Protein AF-A0A7D6VSK7-F1 (afdb_monomer_lite)

Secondary structure (DSSP, 8-state):
--HHHHHTSPTT-S---HHHHHHHHTSPPPHHHHHHHT---SSEEEEEEEE-HHHH-B--S-TTTTTHHHHTT--EEEEEEEE---SSTTHHHHHHHHHH--GGG---SSEEEEEEEEETTEEEEEEEETTT--EEEEE-SSS-TT-GGGS-EEEEESSHHHHHHHHHHTB---

Sequence (174 aa):
MNIRDFNLLEPNKVLIHWEKVEEELGFKICDDVKAFFTRIAGGYIREIVYFKEDSFFKKTGIHKYDHWISFNECEGKVEISLNTPKSENNIEKFIINAFREWTGGNSFGHRALLGDFEFKIGSVLILLNNDSCQVEWMDCEYGYFDVYDENPNGVIANSLQEFLDKCADNRVEV

Radius of gyration: 15.47 Å; chains: 1; bounding box: 43×25×41 Å

pLDDT: mean 89.42, std 8.14, range [57.69, 97.25]

Structure (mmCIF, N/CA/C/O backbone):
data_AF-A0A7D6VSK7-F1
#
_entry.id   AF-A0A7D6VSK7-F1
#
loop_
_atom_site.group_PDB
_atom_site.id
_atom_site.type_symbol
_atom_site.label_atom_id
_atom_site.label_alt_id
_atom_site.label_comp_id
_atom_site.label_asym_id
_atom_site.label_entity_id
_atom_site.label_seq_id
_atom_site.pdbx_PDB_ins_code
_atom_site.Cartn_x
_atom_site.Cartn_y
_atom_site.Cartn_z
_atom_site.occupancy
_atom_site.B_iso_or_equiv
_atom_site.auth_seq_id
_atom_site.auth_comp_id
_atom_site.auth_asym_id
_atom_site.auth_atom_id
_atom_site.pdbx_PDB_model_num
ATOM 1 N N . MET A 1 1 ? 9.145 6.197 13.443 1.00 87.81 1 MET A N 1
ATOM 2 C CA . MET A 1 1 ? 9.212 4.724 13.342 1.00 87.81 1 MET A CA 1
ATOM 3 C C . MET A 1 1 ? 9.656 4.404 11.927 1.00 87.81 1 MET A C 1
ATOM 5 O O . MET A 1 1 ? 9.257 5.148 11.041 1.00 87.81 1 MET A O 1
ATOM 9 N N . ASN A 1 2 ? 10.510 3.401 11.724 1.00 91.25 2 ASN A N 1
ATOM 10 C CA . ASN A 1 2 ? 10.878 2.933 10.380 1.00 91.25 2 ASN A CA 1
ATOM 11 C C . ASN A 1 2 ? 9.980 1.751 9.957 1.00 91.25 2 ASN A C 1
ATOM 13 O O . ASN A 1 2 ? 9.229 1.220 10.779 1.00 91.25 2 ASN A O 1
ATOM 17 N N . ILE A 1 3 ? 10.043 1.339 8.690 1.00 92.12 3 ILE A N 1
ATOM 18 C CA . ILE A 1 3 ? 9.204 0.260 8.150 1.00 92.12 3 ILE A CA 1
ATOM 19 C C . ILE A 1 3 ? 9.521 -1.082 8.817 1.00 92.12 3 ILE A C 1
ATOM 21 O O . ILE A 1 3 ? 8.611 -1.870 9.055 1.00 92.12 3 ILE A O 1
ATOM 25 N N . ARG A 1 4 ? 10.782 -1.340 9.183 1.00 92.12 4 ARG A N 1
ATOM 26 C CA . ARG A 1 4 ? 11.170 -2.582 9.868 1.00 92.12 4 ARG A CA 1
ATOM 27 C C . ARG A 1 4 ? 10.506 -2.705 11.241 1.00 92.12 4 ARG A C 1
ATOM 29 O O . ARG A 1 4 ? 9.944 -3.749 11.549 1.00 92.12 4 ARG A O 1
ATOM 36 N N . ASP A 1 5 ? 10.533 -1.643 12.039 1.00 93.31 5 ASP A N 1
ATOM 37 C CA . ASP A 1 5 ? 9.876 -1.589 13.347 1.00 93.31 5 ASP A CA 1
ATOM 38 C C . ASP A 1 5 ? 8.355 -1.716 13.197 1.00 93.31 5 ASP A C 1
ATOM 40 O O . ASP A 1 5 ? 7.713 -2.421 13.971 1.00 93.31 5 ASP A O 1
ATOM 44 N N . PHE A 1 6 ? 7.783 -1.074 12.173 1.00 93.50 6 PHE A N 1
ATOM 45 C CA . PHE A 1 6 ? 6.361 -1.180 11.849 1.00 93.50 6 PHE A CA 1
ATOM 46 C C . PHE A 1 6 ? 5.949 -2.604 11.464 1.00 93.50 6 PHE A C 1
ATOM 48 O O . PHE A 1 6 ? 4.924 -3.093 11.935 1.00 93.50 6 PHE A O 1
ATOM 55 N N . ASN A 1 7 ? 6.764 -3.284 10.654 1.00 93.25 7 ASN A N 1
ATOM 56 C CA . ASN A 1 7 ? 6.530 -4.659 10.219 1.00 93.25 7 ASN A CA 1
ATOM 57 C C . ASN A 1 7 ? 6.482 -5.639 11.407 1.00 93.25 7 ASN A C 1
ATOM 59 O O . ASN A 1 7 ? 5.736 -6.613 11.395 1.00 93.25 7 ASN A O 1
ATOM 63 N N . LEU A 1 8 ? 7.228 -5.343 12.476 1.00 92.25 8 LEU A N 1
ATOM 64 C CA . LEU A 1 8 ? 7.257 -6.145 13.701 1.00 92.25 8 LEU A CA 1
ATOM 65 C C . LEU A 1 8 ? 6.079 -5.880 14.652 1.00 92.25 8 LEU A C 1
ATOM 67 O O . LEU A 1 8 ? 5.927 -6.603 15.638 1.00 92.25 8 LEU A O 1
ATOM 71 N N . LEU A 1 9 ? 5.248 -4.862 14.401 1.00 91.69 9 LEU A N 1
ATOM 72 C CA . LEU A 1 9 ? 4.072 -4.612 15.230 1.00 91.69 9 LEU A CA 1
ATOM 73 C C . LEU A 1 9 ? 3.027 -5.708 15.017 1.00 91.69 9 LEU A C 1
ATOM 75 O O . LEU A 1 9 ? 2.563 -5.948 13.896 1.00 91.69 9 LEU A O 1
ATOM 79 N N . GLU A 1 10 ? 2.600 -6.326 16.118 1.00 86.25 10 GLU A N 1
ATOM 80 C CA . GLU A 1 10 ? 1.483 -7.264 16.094 1.00 86.25 10 GLU A CA 1
ATOM 81 C C . GLU A 1 10 ? 0.190 -6.532 15.687 1.00 86.25 10 GLU A C 1
ATOM 83 O O . GLU A 1 10 ? -0.163 -5.523 16.311 1.00 86.25 10 GLU A O 1
ATOM 88 N N . PRO A 1 11 ? -0.539 -7.024 14.669 1.00 85.06 11 PRO A N 1
ATOM 89 C CA . PRO A 1 11 ? -1.842 -6.477 14.323 1.00 85.06 11 PRO A CA 1
ATOM 90 C C . PRO A 1 11 ? -2.867 -6.758 15.435 1.00 85.06 11 PRO A C 1
ATOM 92 O O . PRO A 1 11 ? -2.652 -7.574 16.333 1.00 85.06 11 PRO A O 1
ATOM 95 N N . ASN A 1 12 ? -4.024 -6.102 15.350 1.00 81.06 12 ASN A N 1
ATOM 96 C CA . ASN A 1 12 ? -5.181 -6.296 16.236 1.00 81.06 12 ASN A CA 1
ATOM 97 C C . ASN A 1 12 ? -4.948 -5.959 17.721 1.00 81.06 12 ASN A C 1
ATOM 99 O O . ASN A 1 12 ? -5.635 -6.484 18.596 1.00 81.06 12 ASN A O 1
ATOM 103 N N . LYS A 1 13 ? -4.001 -5.065 18.029 1.00 82.12 13 LYS A N 1
ATOM 104 C CA . LYS A 1 13 ? -3.824 -4.521 19.392 1.00 82.12 13 LYS A CA 1
ATOM 105 C C . LYS A 1 13 ? -4.740 -3.340 19.708 1.00 82.12 13 LYS A C 1
ATOM 107 O O . LYS A 1 13 ? -4.870 -2.979 20.872 1.00 82.12 13 LYS A O 1
ATOM 112 N N . VAL A 1 14 ? -5.366 -2.769 18.683 1.00 84.94 14 VAL A N 1
ATOM 113 C CA . VAL A 1 14 ? -6.278 -1.626 18.774 1.00 84.94 14 VAL A CA 1
ATOM 114 C C . VAL A 1 14 ? -7.715 -2.108 18.631 1.00 84.94 14 VAL A C 1
ATOM 116 O O . VAL A 1 14 ? -8.012 -2.922 17.753 1.00 84.94 14 VAL A O 1
ATOM 119 N N . LEU A 1 15 ? -8.615 -1.584 19.464 1.00 87.94 15 LEU A N 1
ATOM 120 C CA . LEU A 1 15 ? -10.045 -1.826 19.311 1.00 87.94 15 LEU A CA 1
ATOM 121 C C . LEU A 1 15 ? -10.587 -0.976 18.156 1.00 87.94 15 LEU A C 1
ATOM 123 O O . LEU A 1 15 ? -10.665 0.244 18.262 1.00 87.94 15 LEU A O 1
ATOM 127 N N . ILE A 1 16 ? -10.992 -1.633 17.072 1.00 92.00 16 ILE A N 1
ATOM 128 C CA . ILE A 1 16 ? -11.625 -0.997 15.913 1.00 92.00 16 ILE A CA 1
ATOM 129 C C . ILE A 1 16 ? -12.999 -1.622 15.718 1.00 92.00 16 ILE A C 1
ATOM 131 O O . ILE A 1 16 ? -13.137 -2.847 15.675 1.00 92.00 16 ILE A O 1
ATOM 135 N N . HIS A 1 17 ? -14.027 -0.787 15.577 1.00 93.94 17 HIS A N 1
ATOM 136 C CA . HIS A 1 17 ? -15.386 -1.255 15.319 1.00 93.94 17 HIS A CA 1
ATOM 137 C C . HIS A 1 17 ? -15.569 -1.570 13.832 1.00 93.94 17 HIS A C 1
ATOM 139 O O . HIS A 1 17 ? -16.250 -0.837 13.118 1.00 93.94 17 HIS A O 1
ATOM 145 N N . TRP A 1 18 ? -14.964 -2.665 13.366 1.00 95.12 18 TRP A N 1
ATOM 146 C CA . TRP A 1 18 ? -14.972 -3.055 11.953 1.00 95.12 18 TRP A CA 1
ATOM 147 C C . TRP A 1 18 ? -16.366 -3.116 11.338 1.00 95.12 18 TRP A C 1
ATOM 149 O O . TRP A 1 18 ? -16.541 -2.630 10.232 1.00 95.12 18 TRP A O 1
ATOM 159 N N . GLU A 1 19 ? -17.360 -3.607 12.079 1.00 95.94 19 GLU A N 1
ATOM 160 C CA . GLU A 1 19 ? -18.761 -3.650 11.639 1.00 95.94 19 GLU A CA 1
ATOM 161 C C . GLU A 1 19 ? -19.262 -2.264 11.189 1.00 95.94 19 GLU A C 1
ATOM 163 O O . GLU A 1 19 ? -19.895 -2.153 10.148 1.00 95.94 19 GLU A O 1
ATOM 168 N N . LYS A 1 20 ? -18.920 -1.191 11.924 1.00 95.38 20 LYS A N 1
ATOM 169 C CA . LYS A 1 20 ? -19.320 0.186 11.580 1.00 95.38 20 LYS A CA 1
ATOM 170 C C . LYS A 1 20 ? -18.601 0.698 10.337 1.00 95.38 20 LYS A C 1
ATOM 172 O O . LYS A 1 20 ? -19.191 1.406 9.532 1.00 95.38 20 LYS A O 1
ATOM 177 N N . VAL A 1 21 ? -17.315 0.373 10.211 1.00 96.50 21 VAL A N 1
ATOM 178 C CA . VAL A 1 21 ? -16.503 0.764 9.051 1.00 96.50 21 VAL A CA 1
ATOM 179 C C . VAL A 1 21 ? -17.021 0.059 7.796 1.00 96.50 21 VAL A C 1
ATOM 181 O O . VAL A 1 21 ? -17.211 0.694 6.767 1.00 96.50 21 VAL A O 1
ATOM 184 N N . GLU A 1 22 ? -17.286 -1.242 7.894 1.00 97.25 22 GLU A N 1
ATOM 185 C CA . GLU A 1 22 ? -17.810 -2.073 6.809 1.00 97.25 22 GLU A CA 1
ATOM 186 C C . GLU A 1 22 ? -19.243 -1.677 6.418 1.00 97.25 22 GLU A C 1
ATOM 188 O O . GLU A 1 22 ? -19.558 -1.653 5.231 1.00 97.25 22 GLU A O 1
ATOM 193 N N . GLU A 1 23 ? -20.101 -1.319 7.383 1.00 97.19 23 GLU A N 1
ATOM 194 C CA . GLU A 1 23 ? -21.445 -0.779 7.122 1.00 97.19 23 GLU A CA 1
ATOM 195 C C . GLU A 1 23 ? -21.378 0.546 6.349 1.00 97.19 23 GLU A C 1
ATOM 197 O O . GLU A 1 23 ? -22.067 0.708 5.344 1.00 97.19 23 GLU A O 1
ATOM 202 N N . GLU A 1 24 ? -20.508 1.467 6.770 1.00 95.38 24 GLU A N 1
ATOM 203 C CA . GLU A 1 24 ? -20.323 2.768 6.117 1.00 95.38 24 GLU A CA 1
ATOM 204 C C . GLU A 1 24 ? -19.710 2.638 4.713 1.00 95.38 24 GLU A C 1
ATOM 206 O O . GLU A 1 24 ? -20.066 3.385 3.800 1.00 95.38 24 GLU A O 1
ATOM 211 N N . LEU A 1 25 ? -18.780 1.702 4.514 1.00 94.44 25 LEU A N 1
ATOM 212 C CA . LEU A 1 25 ? -18.159 1.453 3.211 1.00 94.44 25 LEU A CA 1
ATOM 213 C C . LEU A 1 25 ? -19.038 0.608 2.276 1.00 94.44 25 LEU A C 1
ATOM 215 O O . LEU A 1 25 ? -18.885 0.697 1.060 1.00 94.44 25 LEU A O 1
ATOM 219 N N . GLY A 1 26 ? -19.969 -0.181 2.818 1.00 95.69 26 GLY A N 1
ATOM 220 C CA . GLY A 1 26 ? -20.865 -1.049 2.052 1.00 95.69 26 GLY A CA 1
ATOM 221 C C . GLY A 1 26 ? -20.245 -2.382 1.614 1.00 95.69 26 GLY A C 1
ATOM 222 O O . GLY A 1 26 ? -20.833 -3.084 0.792 1.00 95.69 26 GLY A O 1
ATOM 223 N N . PHE A 1 27 ? -19.081 -2.756 2.150 1.00 96.00 27 PHE A N 1
ATOM 224 C CA . PHE A 1 27 ? -18.395 -4.015 1.846 1.00 96.00 27 PHE A CA 1
ATOM 225 C C . PHE A 1 27 ? -17.585 -4.525 3.043 1.00 96.00 27 PHE A C 1
ATOM 227 O O . PHE A 1 27 ? -17.249 -3.782 3.964 1.00 96.00 27 PHE A O 1
ATOM 234 N N . LYS A 1 28 ? -17.264 -5.824 3.033 1.00 96.88 28 LYS A N 1
ATOM 235 C CA . LYS A 1 28 ? -16.418 -6.448 4.057 1.00 96.88 28 LYS A CA 1
ATOM 236 C C . LYS A 1 28 ? -14.951 -6.127 3.811 1.00 96.88 28 LYS A C 1
ATOM 238 O O . LYS A 1 28 ? -14.485 -6.227 2.681 1.00 96.88 28 LYS A O 1
ATOM 243 N N . ILE A 1 29 ? -14.234 -5.776 4.875 1.00 96.00 29 ILE A N 1
ATOM 244 C CA . ILE A 1 29 ? -12.820 -5.427 4.797 1.00 96.00 29 ILE A CA 1
ATOM 245 C C . ILE A 1 29 ? -11.968 -6.694 4.930 1.00 96.00 29 ILE A C 1
ATOM 247 O O . ILE A 1 29 ? -12.194 -7.502 5.839 1.00 96.00 29 ILE A O 1
ATOM 251 N N . CYS A 1 30 ? -10.973 -6.852 4.060 1.00 95.50 30 CYS A N 1
ATOM 252 C CA . CYS A 1 30 ? -10.064 -7.989 4.086 1.00 95.50 30 CYS A CA 1
ATOM 253 C C . CYS A 1 30 ? -9.045 -7.923 5.236 1.00 95.50 30 CYS A C 1
ATOM 255 O O . CYS A 1 30 ? -8.777 -6.867 5.818 1.00 95.50 30 CYS A O 1
ATOM 257 N N . ASP A 1 31 ? -8.463 -9.072 5.574 1.00 94.75 31 ASP A N 1
ATOM 258 C CA . ASP A 1 31 ? -7.610 -9.195 6.758 1.00 94.75 31 ASP A CA 1
ATOM 259 C C . ASP A 1 31 ? -6.321 -8.375 6.660 1.00 94.75 31 ASP A C 1
ATOM 261 O O . ASP A 1 31 ? -5.870 -7.842 7.671 1.00 94.75 31 ASP A O 1
ATOM 265 N N . ASP A 1 32 ? -5.769 -8.189 5.461 1.00 95.94 32 ASP A N 1
ATOM 266 C CA . ASP A 1 32 ? -4.561 -7.384 5.271 1.00 95.94 32 ASP A CA 1
ATOM 267 C C . ASP A 1 32 ? -4.827 -5.895 5.523 1.00 95.94 32 ASP A C 1
ATOM 269 O O . ASP A 1 32 ? -4.022 -5.222 6.171 1.00 95.94 32 ASP A O 1
ATOM 273 N N . VAL A 1 33 ? -5.993 -5.379 5.116 1.00 94.62 33 VAL A N 1
ATOM 274 C CA . VAL A 1 33 ? -6.400 -4.002 5.441 1.00 94.62 33 VAL A CA 1
ATOM 275 C C . VAL A 1 33 ? -6.535 -3.862 6.957 1.00 94.62 33 VAL A C 1
ATOM 277 O O . VAL A 1 33 ? -5.991 -2.930 7.556 1.00 94.62 33 VAL A O 1
ATOM 280 N N . LYS A 1 34 ? -7.201 -4.825 7.606 1.00 95.31 34 LYS A N 1
ATOM 281 C CA . LYS A 1 34 ? -7.352 -4.846 9.069 1.00 95.31 34 LYS A CA 1
ATOM 282 C C . LYS A 1 34 ? -6.000 -4.901 9.776 1.00 95.31 34 LYS A C 1
ATOM 284 O O . LYS A 1 34 ? -5.765 -4.163 10.737 1.00 95.31 34 LYS A O 1
ATOM 289 N N . ALA A 1 35 ? -5.085 -5.728 9.282 1.00 94.75 35 ALA A N 1
ATOM 290 C CA . ALA A 1 35 ? -3.743 -5.873 9.822 1.00 94.75 35 ALA A CA 1
ATOM 291 C C . ALA A 1 35 ? -2.920 -4.587 9.680 1.00 94.75 35 ALA A C 1
ATOM 293 O O . ALA A 1 35 ? -2.163 -4.244 10.587 1.00 94.75 35 ALA A O 1
ATOM 294 N N . PHE A 1 36 ? -3.060 -3.847 8.578 1.00 95.12 36 PHE A N 1
ATOM 295 C CA . PHE A 1 36 ? -2.384 -2.561 8.413 1.00 95.12 36 PHE A CA 1
ATOM 296 C C . PHE A 1 36 ? -2.910 -1.515 9.404 1.00 95.12 36 PHE A C 1
ATOM 298 O O . PHE A 1 36 ? -2.150 -0.976 10.209 1.00 95.12 36 PHE A O 1
ATOM 305 N N . PHE A 1 37 ? -4.221 -1.261 9.394 1.00 94.12 37 PHE A N 1
ATOM 306 C CA . PHE A 1 37 ? -4.816 -0.159 10.154 1.00 94.12 37 PHE A CA 1
ATOM 307 C C . PHE A 1 37 ? -4.945 -0.423 11.659 1.00 94.12 37 PHE A C 1
ATOM 309 O O . PHE A 1 37 ? -5.287 0.484 12.407 1.00 94.12 37 PHE A O 1
ATOM 316 N N . THR A 1 38 ? -4.638 -1.625 12.143 1.00 93.50 38 THR A N 1
ATOM 317 C CA . THR A 1 38 ? -4.544 -1.896 13.591 1.00 93.50 38 THR A CA 1
ATOM 318 C C . THR A 1 38 ? -3.177 -1.575 14.188 1.00 93.50 38 THR A C 1
ATOM 320 O O . THR A 1 38 ? -3.007 -1.682 15.403 1.00 93.50 38 THR A O 1
ATOM 323 N N . ARG A 1 39 ? -2.201 -1.160 13.370 1.00 92.75 39 ARG A N 1
ATOM 324 C CA . ARG A 1 39 ? -0.854 -0.786 13.814 1.00 92.75 39 ARG A CA 1
ATOM 325 C C . ARG A 1 39 ? -0.736 0.733 13.956 1.00 92.75 39 ARG A C 1
ATOM 327 O O . ARG A 1 39 ? -0.640 1.455 12.967 1.00 92.75 39 ARG A O 1
ATOM 334 N N . ILE A 1 40 ? -0.709 1.231 15.193 1.00 91.00 40 ILE A N 1
ATOM 335 C CA . ILE A 1 40 ? -0.460 2.655 15.464 1.00 91.00 40 ILE A CA 1
ATOM 336 C C . ILE A 1 40 ? 1.026 2.969 15.265 1.00 91.00 40 ILE A C 1
ATOM 338 O O . ILE A 1 40 ? 1.870 2.449 15.992 1.00 91.00 40 ILE A O 1
ATOM 342 N N . ALA A 1 41 ? 1.344 3.861 14.326 1.00 91.38 41 ALA A N 1
ATOM 343 C CA . ALA A 1 41 ? 2.728 4.192 13.975 1.00 91.38 41 ALA A CA 1
ATOM 344 C C . ALA A 1 41 ? 2.996 5.695 13.796 1.00 91.38 41 ALA A C 1
ATOM 346 O O . ALA A 1 41 ? 3.991 6.104 13.201 1.00 91.38 41 ALA A O 1
ATOM 347 N N . GLY A 1 42 ? 2.156 6.537 14.403 1.00 87.56 42 GLY A N 1
ATOM 348 C CA . GLY A 1 42 ? 2.444 7.964 14.577 1.00 87.56 42 GLY A CA 1
ATOM 349 C C . GLY A 1 42 ? 1.980 8.871 13.437 1.00 87.56 42 GLY A C 1
ATOM 350 O O . GLY A 1 42 ? 2.244 10.072 13.490 1.00 87.56 42 GLY A O 1
ATOM 351 N N . GLY A 1 43 ? 1.229 8.347 12.465 1.00 91.00 43 GLY A N 1
ATOM 352 C CA . GLY A 1 43 ? 0.573 9.130 11.413 1.00 91.00 43 GLY A CA 1
ATOM 353 C C . GLY A 1 43 ? 1.172 8.902 10.031 1.00 91.00 43 GLY A C 1
ATOM 354 O O . GLY A 1 43 ? 0.450 8.843 9.042 1.00 91.00 43 GLY A O 1
ATOM 355 N N . TYR A 1 44 ? 2.493 8.767 9.957 1.00 93.31 44 TYR A N 1
ATOM 356 C CA . TYR A 1 44 ? 3.196 8.495 8.712 1.00 93.31 44 TYR A CA 1
ATOM 357 C C . TYR A 1 44 ? 4.561 7.858 8.984 1.00 93.31 44 TYR A C 1
ATOM 359 O O . TYR A 1 44 ? 5.186 8.107 10.018 1.00 93.31 44 TYR A O 1
ATOM 367 N N . ILE A 1 45 ? 5.030 7.053 8.038 1.00 95.31 45 ILE A N 1
ATOM 368 C CA . ILE A 1 45 ? 6.389 6.511 7.980 1.00 95.31 45 ILE A CA 1
ATOM 369 C C . ILE A 1 45 ? 7.002 6.990 6.670 1.00 95.31 45 ILE A C 1
ATOM 371 O O . ILE A 1 45 ? 6.337 6.934 5.642 1.00 95.31 45 ILE A O 1
ATOM 375 N N . ARG A 1 46 ? 8.249 7.465 6.715 1.00 95.12 46 ARG A N 1
ATOM 376 C CA . ARG A 1 46 ? 9.030 7.830 5.530 1.00 95.12 46 ARG A CA 1
ATOM 377 C C . ARG A 1 46 ? 10.391 7.185 5.595 1.00 95.12 46 ARG A C 1
ATOM 379 O O . ARG A 1 46 ? 11.045 7.239 6.639 1.00 95.12 46 ARG A O 1
ATOM 386 N N . GLU A 1 47 ? 10.800 6.575 4.496 1.00 93.25 47 GLU A N 1
ATOM 387 C CA . GLU A 1 47 ? 12.050 5.834 4.429 1.00 93.25 47 GLU A CA 1
ATOM 388 C C . GLU A 1 47 ? 12.604 5.813 3.007 1.00 93.25 47 GLU A C 1
ATOM 390 O O . GLU A 1 47 ? 11.863 5.972 2.045 1.00 93.25 47 GLU A O 1
ATOM 395 N N . ILE A 1 48 ? 13.914 5.608 2.867 1.00 94.75 48 ILE A N 1
ATOM 396 C CA . ILE A 1 48 ? 14.549 5.437 1.560 1.00 94.75 48 ILE A CA 1
ATOM 397 C C . ILE A 1 48 ? 14.778 3.948 1.322 1.00 94.75 48 ILE A C 1
ATOM 399 O O . ILE A 1 48 ? 15.464 3.278 2.102 1.00 94.75 48 ILE A O 1
ATOM 403 N N . VAL A 1 49 ? 14.256 3.451 0.206 1.00 93.00 49 VAL A N 1
ATOM 404 C CA . VAL A 1 49 ? 14.505 2.097 -0.292 1.00 93.00 49 VAL A CA 1
ATOM 405 C C . VAL A 1 49 ? 15.337 2.150 -1.567 1.00 93.00 49 VAL A C 1
ATOM 407 O O . VAL A 1 49 ? 15.304 3.124 -2.321 1.00 93.00 49 VAL A O 1
ATOM 410 N N . TYR A 1 50 ? 16.112 1.098 -1.810 1.00 92.75 50 TYR A N 1
ATOM 411 C CA . TYR A 1 50 ? 16.741 0.871 -3.100 1.00 92.75 50 TYR A CA 1
ATOM 412 C C . TYR A 1 50 ? 15.767 0.099 -3.995 1.00 92.75 50 TYR A C 1
ATOM 414 O O . TYR A 1 50 ? 15.620 -1.117 -3.885 1.00 92.75 50 TYR A O 1
ATOM 422 N N . PHE A 1 51 ? 15.077 0.822 -4.867 1.00 91.75 51 PHE A N 1
ATOM 423 C CA . PHE A 1 51 ? 14.069 0.288 -5.764 1.00 91.75 51 PHE A CA 1
ATOM 424 C C . PHE A 1 51 ? 14.695 -0.321 -7.027 1.00 91.75 51 PHE A C 1
ATOM 426 O O . PHE A 1 51 ? 15.505 0.314 -7.709 1.00 91.75 51 PHE A O 1
ATOM 433 N N . LYS A 1 52 ? 14.254 -1.535 -7.367 1.00 89.50 52 LYS A N 1
ATOM 434 C CA . LYS A 1 52 ? 14.426 -2.180 -8.678 1.00 89.50 52 LYS A CA 1
ATOM 435 C C . LYS A 1 52 ? 13.082 -2.739 -9.123 1.00 89.50 52 LYS A C 1
ATOM 437 O O . LYS A 1 52 ? 12.431 -3.407 -8.315 1.00 89.50 52 LYS A O 1
ATOM 442 N N . GLU A 1 53 ? 12.695 -2.511 -10.378 1.00 87.69 53 GLU A N 1
ATOM 443 C CA . GLU A 1 53 ? 11.349 -2.844 -10.877 1.00 87.69 53 GLU A CA 1
ATOM 444 C C . GLU A 1 53 ? 11.046 -4.334 -10.693 1.00 87.69 53 GLU A C 1
ATOM 446 O O . GLU A 1 53 ? 10.073 -4.681 -10.033 1.00 87.69 53 GLU A O 1
ATOM 451 N N . ASP A 1 54 ? 11.942 -5.213 -11.147 1.00 85.06 54 ASP A N 1
ATOM 452 C CA . ASP A 1 54 ? 11.754 -6.667 -11.055 1.00 85.06 54 ASP A CA 1
ATOM 453 C C . ASP A 1 54 ? 11.798 -7.213 -9.605 1.00 85.06 54 ASP A C 1
ATOM 455 O O . ASP A 1 54 ? 11.328 -8.322 -9.349 1.00 85.06 54 ASP A O 1
ATOM 459 N N . SER A 1 55 ? 12.358 -6.464 -8.644 1.00 83.00 55 SER A N 1
ATOM 460 C CA . SER A 1 55 ? 12.372 -6.855 -7.222 1.00 83.00 55 SER A CA 1
ATOM 461 C C . SER A 1 55 ? 11.097 -6.420 -6.497 1.00 83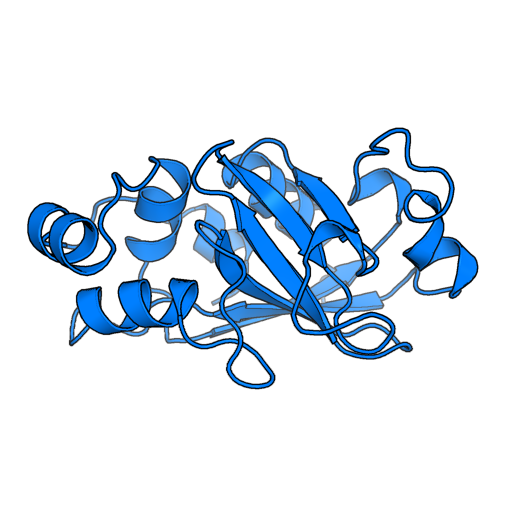.00 55 SER A C 1
ATOM 463 O O . SER A 1 55 ? 10.573 -7.138 -5.639 1.00 83.00 55 SER A O 1
ATOM 465 N N . PHE A 1 56 ? 10.595 -5.229 -6.821 1.00 84.69 56 PHE A N 1
ATOM 466 C CA . PHE A 1 56 ? 9.433 -4.655 -6.157 1.00 84.69 56 PHE A CA 1
ATOM 467 C C . PHE A 1 56 ? 8.127 -5.063 -6.827 1.00 84.69 56 PHE A C 1
ATOM 469 O O . PHE A 1 56 ? 7.203 -5.448 -6.115 1.00 84.69 56 PHE A O 1
ATOM 476 N N . PHE A 1 57 ? 8.040 -5.032 -8.155 1.00 86.75 57 PHE A N 1
ATOM 477 C CA . PHE A 1 57 ? 6.790 -5.175 -8.899 1.00 86.75 57 PHE A CA 1
ATOM 478 C C . PHE A 1 57 ? 6.679 -6.529 -9.599 1.00 86.75 57 PHE A C 1
ATOM 480 O O . PHE A 1 57 ? 7.646 -7.108 -10.091 1.00 86.75 57 PHE A O 1
ATOM 487 N N . LYS A 1 58 ? 5.455 -7.052 -9.630 1.00 85.56 58 LYS A N 1
ATOM 488 C CA . LYS A 1 58 ? 5.088 -8.266 -10.351 1.00 85.56 58 LYS A CA 1
ATOM 489 C C . LYS A 1 58 ? 4.548 -7.879 -11.716 1.00 85.56 58 LYS A C 1
ATOM 491 O O . LYS A 1 58 ? 3.644 -7.054 -11.824 1.00 85.56 58 LYS A O 1
ATOM 496 N N . LYS A 1 59 ? 5.067 -8.539 -12.748 1.00 84.00 59 LYS A N 1
ATOM 497 C CA . LYS A 1 59 ? 4.538 -8.419 -14.107 1.00 84.00 59 LYS A CA 1
ATOM 498 C C . LYS A 1 59 ? 3.133 -9.002 -14.154 1.00 84.00 59 LYS A C 1
ATOM 500 O O . LYS A 1 59 ? 2.896 -10.120 -13.697 1.00 84.00 59 LYS A O 1
ATOM 505 N N . THR A 1 60 ? 2.215 -8.226 -14.704 1.00 78.50 60 THR A N 1
ATOM 506 C CA . THR A 1 60 ? 0.793 -8.552 -14.840 1.00 78.50 60 THR A CA 1
ATOM 507 C C . THR A 1 60 ? 0.463 -9.111 -16.226 1.00 78.50 60 THR A C 1
ATOM 509 O O . THR A 1 60 ? -0.638 -9.607 -16.450 1.00 78.50 60 THR A O 1
ATOM 512 N N . GLY A 1 61 ? 1.417 -9.056 -17.164 1.00 78.94 61 GLY A N 1
ATOM 513 C CA . GLY A 1 61 ? 1.222 -9.392 -18.574 1.00 78.94 61 GLY A CA 1
ATOM 514 C C . GLY A 1 61 ? 0.724 -8.206 -19.403 1.00 78.94 61 GLY A C 1
ATOM 515 O O . GLY A 1 61 ? 0.604 -8.313 -20.626 1.00 78.94 61 GLY A O 1
ATOM 516 N N . ILE A 1 62 ? 0.457 -7.061 -18.768 1.00 79.44 62 ILE A N 1
ATOM 517 C CA . ILE A 1 62 ? 0.089 -5.820 -19.441 1.00 79.44 62 ILE A CA 1
ATOM 518 C C . ILE A 1 62 ? 1.383 -5.119 -19.862 1.00 79.44 62 ILE A C 1
ATOM 520 O O . ILE A 1 62 ? 1.912 -4.266 -19.155 1.00 79.44 62 ILE A O 1
ATOM 524 N N . HIS A 1 63 ? 1.886 -5.454 -21.055 1.00 78.81 63 HIS A N 1
ATOM 525 C CA . HIS A 1 63 ? 3.190 -4.986 -21.553 1.00 78.81 63 HIS A CA 1
ATOM 526 C C . HIS A 1 63 ? 3.380 -3.457 -21.483 1.00 78.81 63 HIS A C 1
ATOM 528 O O . HIS A 1 63 ? 4.501 -2.983 -21.315 1.00 78.81 63 HIS A O 1
ATOM 534 N N . LYS A 1 64 ? 2.305 -2.664 -21.616 1.00 77.75 64 LYS A N 1
ATOM 535 C CA . LYS A 1 64 ? 2.381 -1.195 -21.501 1.00 77.75 64 LYS A CA 1
ATOM 536 C C . LYS A 1 64 ? 2.776 -0.709 -20.097 1.00 77.75 64 LYS A C 1
ATOM 538 O O . LYS A 1 64 ? 3.369 0.357 -19.998 1.00 77.75 64 LYS A O 1
ATOM 543 N N . TYR A 1 65 ? 2.452 -1.460 -19.042 1.00 86.12 65 TYR A N 1
ATOM 544 C CA . TYR A 1 65 ? 2.655 -1.057 -17.644 1.00 86.12 65 TYR A CA 1
ATOM 545 C C . TYR A 1 65 ? 3.715 -1.888 -16.922 1.00 86.12 65 TYR A C 1
ATOM 547 O O . TYR A 1 65 ? 4.382 -1.374 -16.032 1.00 86.12 65 TYR A O 1
ATOM 555 N N . ASP A 1 66 ? 3.949 -3.126 -17.365 1.00 85.81 66 ASP A N 1
ATOM 556 C CA . ASP A 1 66 ? 4.974 -4.022 -16.809 1.00 85.81 66 ASP A CA 1
ATOM 557 C C . ASP A 1 66 ? 6.410 -3.465 -16.896 1.00 85.81 66 ASP A C 1
ATOM 559 O O . ASP A 1 66 ? 7.310 -4.016 -16.267 1.00 85.81 66 ASP A O 1
ATOM 563 N N . HIS A 1 67 ? 6.619 -2.402 -17.680 1.00 85.00 67 HIS A N 1
ATOM 564 C CA . HIS A 1 67 ? 7.892 -1.695 -17.844 1.00 85.00 67 HIS A CA 1
ATOM 565 C C . HIS A 1 67 ? 7.778 -0.194 -17.563 1.00 85.00 67 HIS A C 1
ATOM 567 O O . HIS A 1 67 ? 8.616 0.580 -18.014 1.00 85.00 67 HIS A O 1
ATOM 573 N N . TRP A 1 68 ? 6.708 0.254 -16.901 1.00 88.94 68 TRP A N 1
ATOM 574 C CA . TRP A 1 68 ? 6.446 1.683 -16.722 1.00 88.94 68 TRP A CA 1
ATOM 575 C C . TRP A 1 68 ? 7.555 2.383 -15.931 1.00 88.94 68 TRP A C 1
ATOM 577 O O . TRP A 1 68 ? 7.969 3.484 -16.294 1.00 88.94 68 TRP A O 1
ATOM 587 N N . ILE A 1 69 ? 8.082 1.745 -14.884 1.00 88.19 69 ILE A N 1
ATOM 588 C CA . ILE A 1 69 ? 9.088 2.349 -14.004 1.00 88.19 69 ILE A CA 1
ATOM 589 C C . ILE A 1 69 ? 10.466 2.315 -14.654 1.00 88.19 69 ILE A C 1
ATOM 591 O O . ILE A 1 69 ? 11.202 3.304 -14.597 1.00 88.19 69 ILE A O 1
ATOM 595 N N . SER A 1 70 ? 10.812 1.208 -15.311 1.00 87.12 70 SER A N 1
ATOM 596 C CA . SER A 1 70 ? 12.077 1.079 -16.038 1.00 87.12 70 SER A CA 1
ATOM 597 C C . SER A 1 70 ? 12.122 1.956 -17.293 1.00 87.12 70 SER A C 1
ATOM 599 O O . SER A 1 70 ? 13.141 2.604 -17.532 1.00 87.12 70 SER A O 1
ATOM 601 N N . PHE A 1 71 ? 11.022 2.068 -18.047 1.00 87.88 71 PHE A N 1
ATOM 602 C CA . PHE A 1 71 ? 10.889 2.992 -19.183 1.00 87.88 71 PHE A CA 1
ATOM 603 C C . PHE A 1 71 ? 11.136 4.442 -18.765 1.00 87.88 71 PHE A C 1
ATOM 605 O O . PHE A 1 71 ? 11.822 5.189 -19.458 1.00 87.88 71 PHE A O 1
ATOM 612 N N . ASN A 1 72 ? 10.614 4.815 -17.599 1.00 88.81 72 ASN A N 1
ATOM 613 C CA . ASN A 1 72 ? 10.826 6.123 -17.008 1.00 88.81 72 ASN A CA 1
ATOM 614 C C . ASN A 1 72 ? 12.132 6.217 -16.209 1.00 88.81 72 ASN A C 1
ATOM 616 O O . ASN A 1 72 ? 12.326 7.216 -15.530 1.00 88.81 72 ASN A O 1
ATOM 620 N N . GLU A 1 73 ? 13.032 5.225 -16.263 1.00 90.75 73 GLU A N 1
ATOM 621 C CA . GLU A 1 73 ? 14.357 5.238 -15.621 1.00 90.75 73 GLU A CA 1
ATOM 622 C C . GLU A 1 73 ? 14.313 5.597 -14.113 1.00 90.75 73 GLU A C 1
ATOM 624 O O . GLU A 1 73 ? 15.089 6.426 -13.622 1.00 90.75 73 GLU A O 1
ATOM 629 N N . CYS A 1 74 ? 13.362 5.019 -13.381 1.00 90.56 74 CYS A N 1
ATOM 630 C CA . CYS A 1 74 ? 13.063 5.353 -11.982 1.00 90.56 74 CYS A CA 1
ATOM 631 C C . CYS A 1 74 ? 13.735 4.428 -10.943 1.00 90.56 74 CYS A C 1
ATOM 633 O O . CYS A 1 74 ? 13.428 4.507 -9.755 1.00 90.56 74 CYS A O 1
ATOM 635 N N . GLU A 1 75 ? 14.652 3.550 -11.361 1.00 92.00 75 GLU A N 1
ATOM 636 C CA . GLU A 1 75 ? 15.391 2.676 -10.439 1.00 92.00 75 GLU A CA 1
ATOM 637 C C . GLU A 1 75 ? 16.431 3.438 -9.599 1.00 92.00 75 GLU A C 1
ATOM 639 O O . GLU A 1 75 ? 17.033 4.417 -10.046 1.00 92.00 75 GLU A O 1
ATOM 644 N N . GLY A 1 76 ? 16.702 2.945 -8.386 1.00 92.25 76 GLY A N 1
ATOM 645 C CA . GLY A 1 76 ? 17.685 3.524 -7.469 1.00 92.25 76 GLY A CA 1
ATOM 646 C C . GLY A 1 76 ? 17.091 3.907 -6.117 1.00 92.25 76 GLY A C 1
ATOM 647 O O . GLY A 1 76 ? 16.247 3.201 -5.580 1.00 92.25 76 GLY A O 1
ATOM 648 N N . LYS A 1 77 ? 17.579 4.996 -5.515 1.00 94.44 77 LYS A N 1
ATOM 649 C CA . LYS A 1 77 ? 17.082 5.459 -4.210 1.00 94.44 77 LYS A CA 1
ATOM 650 C C . LYS A 1 77 ? 15.742 6.166 -4.388 1.00 94.44 77 LYS A C 1
ATOM 652 O O . LYS A 1 77 ? 15.691 7.180 -5.077 1.00 94.44 77 LYS A O 1
ATOM 657 N N . VAL A 1 78 ? 14.712 5.648 -3.730 1.00 94.44 78 VAL A N 1
ATOM 658 C CA . VAL A 1 78 ? 13.334 6.146 -3.794 1.00 94.44 78 VAL A CA 1
ATOM 659 C C . VAL A 1 78 ? 12.823 6.332 -2.372 1.00 94.44 78 VAL A C 1
ATOM 661 O O . VAL A 1 78 ? 13.064 5.476 -1.517 1.00 94.44 78 VAL A O 1
ATOM 664 N N . GLU A 1 79 ? 12.163 7.459 -2.104 1.00 95.88 79 GLU A N 1
ATOM 665 C CA . GLU A 1 79 ? 11.451 7.650 -0.839 1.00 95.88 79 GLU A CA 1
ATOM 666 C C . GLU A 1 79 ? 10.109 6.918 -0.919 1.00 95.88 79 GLU A C 1
ATOM 668 O O . GLU A 1 79 ? 9.359 7.068 -1.879 1.00 95.88 79 GLU A O 1
ATOM 673 N N . ILE A 1 80 ? 9.834 6.099 0.088 1.00 95.50 80 ILE A N 1
ATOM 674 C CA . ILE A 1 80 ? 8.529 5.499 0.326 1.00 95.50 80 ILE A CA 1
ATOM 675 C C . ILE A 1 80 ? 7.882 6.208 1.512 1.00 95.50 80 ILE A C 1
ATOM 677 O O . ILE A 1 80 ? 8.498 6.365 2.572 1.00 95.50 80 ILE A O 1
ATOM 681 N N . SER A 1 81 ? 6.620 6.582 1.338 1.00 95.81 81 SER A N 1
ATOM 682 C CA . SER A 1 81 ? 5.755 7.131 2.373 1.00 95.81 81 SER A CA 1
ATOM 683 C C . SER A 1 81 ? 4.613 6.159 2.655 1.00 95.81 81 SER A C 1
ATOM 685 O O . SER A 1 81 ? 3.957 5.692 1.733 1.00 95.81 81 SER A O 1
ATOM 687 N N . LEU A 1 82 ? 4.340 5.860 3.928 1.00 96.50 82 LEU A N 1
ATOM 688 C CA . LEU A 1 82 ? 3.160 5.101 4.360 1.00 96.50 82 LEU A CA 1
ATOM 689 C C . LEU A 1 82 ? 2.329 5.934 5.335 1.00 96.50 82 LEU A C 1
ATO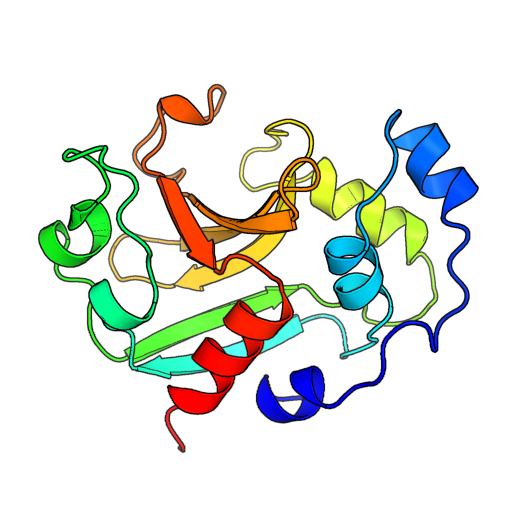M 691 O O . LEU A 1 82 ? 2.839 6.381 6.362 1.00 96.50 82 LEU A O 1
ATOM 695 N N . ASN A 1 83 ? 1.042 6.092 5.050 1.00 95.19 83 ASN A N 1
ATOM 696 C CA . ASN A 1 83 ? 0.053 6.745 5.897 1.00 95.19 83 ASN A CA 1
ATOM 697 C C . ASN A 1 83 ? -0.439 5.755 6.951 1.00 95.19 83 ASN A C 1
ATOM 699 O O . ASN A 1 83 ? -1.170 4.817 6.649 1.00 95.19 83 ASN A O 1
ATOM 703 N N . THR A 1 84 ? -0.050 5.959 8.206 1.00 94.50 84 THR A N 1
ATOM 704 C CA . THR A 1 84 ? -0.374 5.027 9.292 1.00 94.50 84 THR A CA 1
ATOM 705 C C . THR A 1 84 ? -1.307 5.668 10.312 1.00 94.50 84 THR A C 1
ATOM 707 O O . THR A 1 84 ? -1.285 6.884 10.502 1.00 94.50 84 THR A O 1
ATOM 710 N N . PRO A 1 85 ? -2.116 4.885 11.037 1.00 92.75 85 PRO A N 1
ATOM 711 C CA . PRO A 1 85 ? -2.865 5.406 12.171 1.00 92.75 85 PRO A CA 1
ATOM 712 C C . PRO A 1 85 ? -1.950 6.113 13.184 1.00 92.75 85 PRO A C 1
ATOM 714 O O . PRO A 1 85 ? -0.945 5.564 13.650 1.00 92.75 85 PRO A O 1
ATOM 717 N N . LYS A 1 86 ? -2.301 7.348 13.561 1.00 92.00 86 LYS A N 1
ATOM 718 C CA . LYS A 1 86 ? -1.564 8.120 14.578 1.00 92.00 86 LYS A CA 1
ATOM 719 C C . LYS A 1 86 ? -1.923 7.714 16.005 1.00 92.00 86 LYS A C 1
ATOM 721 O O . LYS A 1 86 ? -1.069 7.756 16.888 1.00 92.00 86 LYS A O 1
ATOM 726 N N . SER A 1 87 ? -3.182 7.365 16.227 1.00 91.00 87 SER A N 1
ATOM 727 C CA . SER A 1 87 ? -3.731 6.881 17.491 1.00 91.00 87 SER A CA 1
ATOM 728 C C . SER A 1 87 ? -5.078 6.204 17.232 1.00 91.00 87 SER A C 1
ATOM 730 O O . SER A 1 87 ? -5.572 6.209 16.107 1.00 91.00 87 SER A O 1
ATOM 732 N N . GLU A 1 88 ? -5.685 5.648 18.279 1.00 91.06 88 GLU A N 1
ATOM 733 C CA . GLU A 1 88 ? -7.029 5.052 18.215 1.00 91.06 88 GLU A CA 1
ATOM 734 C C . GLU A 1 88 ? -8.131 6.104 17.999 1.00 91.06 88 GLU A C 1
ATOM 736 O O . GLU A 1 88 ? -9.241 5.793 17.573 1.00 91.06 88 GLU A O 1
ATOM 741 N N . ASN A 1 89 ? -7.832 7.380 18.264 1.00 89.69 89 ASN A N 1
ATOM 742 C CA . ASN A 1 89 ? -8.803 8.455 18.112 1.00 89.69 89 ASN A CA 1
ATOM 743 C C . ASN A 1 89 ? -9.160 8.643 16.634 1.00 89.69 89 ASN A C 1
ATOM 745 O O . ASN A 1 89 ? -8.303 9.004 15.828 1.00 89.69 89 ASN A O 1
ATOM 749 N N . ASN A 1 90 ? -10.448 8.504 16.310 1.00 88.88 90 ASN A N 1
ATOM 750 C CA . ASN A 1 90 ? -10.988 8.626 14.951 1.00 88.88 90 ASN A CA 1
ATOM 751 C C . ASN A 1 90 ? -10.393 7.619 13.951 1.00 88.88 90 ASN A C 1
ATOM 753 O O . ASN A 1 90 ? -10.365 7.903 12.751 1.00 88.88 90 ASN A O 1
ATOM 757 N N . ILE A 1 91 ? -9.924 6.459 14.419 1.00 93.38 91 ILE A N 1
ATOM 758 C CA . ILE A 1 91 ? -9.302 5.453 13.555 1.00 93.38 91 ILE A CA 1
ATOM 759 C C . ILE A 1 91 ? -10.277 4.910 12.506 1.00 93.38 91 ILE A C 1
ATOM 761 O O . ILE A 1 91 ? -9.897 4.755 11.351 1.00 93.38 91 ILE A O 1
ATOM 765 N N . GLU A 1 92 ? -11.556 4.733 12.851 1.00 95.25 92 GLU A N 1
ATOM 766 C CA . GLU A 1 92 ? -12.589 4.332 11.892 1.00 95.25 92 GLU A CA 1
ATOM 767 C C . GLU A 1 92 ? -12.725 5.353 10.757 1.00 95.25 92 GLU A C 1
ATOM 769 O O . GLU A 1 92 ? -12.763 4.979 9.587 1.00 95.25 92 GLU A O 1
ATOM 774 N N . LYS A 1 93 ? -12.728 6.652 11.088 1.00 94.19 93 LYS A N 1
ATOM 775 C CA . LYS A 1 93 ? -12.785 7.723 10.085 1.00 94.19 93 LYS A CA 1
ATOM 776 C C . LYS A 1 93 ? -11.531 7.735 9.213 1.00 94.19 93 LYS A C 1
ATOM 778 O O . LYS A 1 93 ? -11.639 7.923 8.008 1.00 94.19 93 LYS A O 1
ATOM 783 N N . PHE A 1 94 ? -10.357 7.526 9.805 1.00 93.88 94 PHE A N 1
ATOM 784 C CA . PHE A 1 94 ? -9.105 7.423 9.058 1.00 93.88 94 PHE A CA 1
ATOM 785 C C . PHE A 1 94 ? -9.148 6.278 8.035 1.00 93.88 94 PHE A C 1
ATOM 787 O O . PHE A 1 94 ? -8.790 6.484 6.880 1.00 93.88 94 PHE A O 1
ATOM 794 N N . ILE A 1 95 ? -9.666 5.109 8.429 1.00 94.81 95 ILE A N 1
ATOM 795 C CA . ILE A 1 95 ? -9.831 3.956 7.534 1.00 94.81 95 ILE A CA 1
ATOM 796 C C . ILE A 1 95 ? -10.814 4.276 6.406 1.00 94.81 95 ILE A C 1
ATOM 798 O O . ILE A 1 95 ? -10.495 4.048 5.245 1.00 94.81 95 ILE A O 1
ATOM 802 N N . ILE A 1 96 ? -11.985 4.841 6.722 1.00 94.81 96 ILE A N 1
ATOM 803 C CA . ILE A 1 96 ? -12.984 5.229 5.711 1.00 94.81 96 ILE A CA 1
ATOM 804 C C . ILE A 1 96 ? -12.374 6.202 4.695 1.00 94.81 96 ILE A C 1
ATOM 806 O O . ILE A 1 96 ? -12.554 6.035 3.488 1.00 94.81 96 ILE A O 1
ATOM 810 N N . ASN A 1 97 ? -11.619 7.192 5.173 1.00 92.75 97 ASN A N 1
ATOM 811 C CA . ASN A 1 97 ? -10.964 8.168 4.313 1.00 92.75 97 ASN A CA 1
ATOM 812 C C . ASN A 1 97 ? -9.890 7.521 3.427 1.00 92.75 97 ASN A C 1
ATOM 814 O O . ASN A 1 97 ? -9.784 7.905 2.271 1.00 92.75 97 ASN A O 1
ATOM 818 N N . ALA A 1 98 ? -9.175 6.489 3.885 1.00 93.88 98 ALA A N 1
ATOM 819 C CA . ALA A 1 98 ? -8.215 5.773 3.039 1.00 93.88 98 ALA A CA 1
ATOM 820 C C . ALA A 1 98 ? -8.861 5.121 1.794 1.00 93.88 98 ALA A C 1
ATOM 822 O O . ALA A 1 98 ? -8.202 4.975 0.766 1.00 93.88 98 ALA A O 1
ATOM 823 N N . PHE A 1 99 ? -10.150 4.766 1.848 1.00 93.31 99 PHE A N 1
ATOM 824 C CA . PHE A 1 99 ? -10.902 4.245 0.693 1.00 93.31 99 PHE A CA 1
ATOM 825 C C . PHE A 1 99 ? -11.546 5.337 -0.182 1.00 93.31 99 PHE A C 1
ATOM 827 O O . PHE A 1 99 ? -11.867 5.093 -1.348 1.00 93.31 99 PHE A O 1
ATOM 834 N N . ARG A 1 100 ? -11.785 6.531 0.375 1.00 88.56 100 ARG A N 1
ATOM 835 C CA . ARG A 1 100 ? -12.608 7.577 -0.259 1.00 88.56 100 ARG A CA 1
ATOM 836 C C . ARG A 1 100 ? -11.833 8.812 -0.712 1.00 88.56 100 ARG A C 1
ATOM 838 O O . ARG A 1 100 ? -12.223 9.434 -1.692 1.00 88.56 100 ARG A O 1
ATOM 845 N N . GLU A 1 101 ? -10.795 9.204 0.019 1.00 81.94 101 GLU A N 1
ATOM 846 C CA . GLU A 1 101 ? -10.076 10.466 -0.164 1.00 81.94 101 GLU A CA 1
ATOM 847 C C . GLU A 1 101 ? -8.667 10.195 -0.690 1.00 81.94 101 GLU A C 1
ATOM 849 O O . GLU A 1 101 ? -7.750 9.902 0.078 1.00 81.94 101 GLU A O 1
ATOM 854 N N . TRP A 1 102 ? -8.493 10.274 -2.009 1.00 77.56 102 TRP A N 1
ATOM 855 C CA . TRP A 1 102 ? -7.182 10.183 -2.656 1.00 77.56 102 TRP A CA 1
ATOM 856 C C . TRP A 1 102 ? -6.783 11.527 -3.272 1.00 77.56 102 TRP A C 1
ATOM 858 O O . TRP A 1 102 ? -7.535 12.508 -3.239 1.00 77.56 102 TRP A O 1
ATOM 868 N N . THR A 1 103 ? -5.591 11.576 -3.864 1.00 63.19 103 THR A N 1
ATOM 869 C CA . THR A 1 103 ? -5.150 12.703 -4.688 1.00 63.19 103 THR A CA 1
ATOM 870 C C . THR A 1 103 ? -6.185 12.986 -5.787 1.00 63.19 103 THR A C 1
ATOM 872 O O . THR A 1 103 ? -6.622 12.094 -6.508 1.00 63.19 103 THR A O 1
ATOM 875 N N . GLY A 1 104 ? -6.655 14.235 -5.868 1.00 59.72 104 GLY A N 1
ATOM 876 C CA . GLY A 1 104 ? -7.689 14.642 -6.831 1.00 59.72 104 GLY A CA 1
ATOM 877 C C . GLY A 1 104 ? -9.142 14.347 -6.427 1.00 59.72 104 GLY A C 1
ATOM 878 O O . GLY A 1 104 ? -10.043 14.755 -7.150 1.00 59.72 104 GLY A O 1
ATOM 879 N N . GLY A 1 105 ? -9.392 13.724 -5.265 1.00 61.66 105 GLY A N 1
ATOM 880 C CA . GLY A 1 105 ? -10.746 13.499 -4.732 1.00 61.66 105 GLY A CA 1
ATOM 881 C C . GLY A 1 105 ? -11.480 12.277 -5.294 1.00 61.66 105 GLY A C 1
ATOM 882 O O . GLY A 1 105 ? -12.679 12.136 -5.058 1.00 61.66 105 GLY A O 1
ATOM 883 N N . ASN A 1 106 ? -10.775 11.397 -6.009 1.00 66.75 106 ASN A N 1
ATOM 884 C CA . ASN A 1 106 ? -11.361 10.219 -6.643 1.00 66.75 106 ASN A CA 1
ATOM 885 C C . ASN A 1 106 ? -11.215 8.960 -5.781 1.00 66.75 106 ASN A C 1
ATOM 887 O O . ASN A 1 106 ? -10.202 8.754 -5.119 1.00 66.75 106 ASN A O 1
ATOM 891 N N . SER A 1 107 ? -12.230 8.096 -5.827 1.00 71.69 107 SER A N 1
ATOM 892 C CA . SER A 1 107 ? -12.231 6.765 -5.212 1.00 71.69 107 SER A CA 1
ATOM 893 C C . SER A 1 107 ? -12.218 5.717 -6.321 1.00 71.69 107 SER A C 1
ATOM 895 O O . SER A 1 107 ? -13.100 5.726 -7.178 1.00 71.69 107 SER A O 1
ATOM 897 N N . PHE A 1 108 ? -11.252 4.794 -6.309 1.00 80.00 108 PHE A N 1
ATOM 898 C CA . PHE A 1 108 ? -11.174 3.718 -7.309 1.00 80.00 108 PHE A CA 1
ATOM 899 C C . PHE A 1 108 ? -11.696 2.383 -6.755 1.00 80.00 108 PHE A C 1
ATOM 901 O O . PHE A 1 108 ? -11.089 1.316 -6.919 1.00 80.00 108 PHE A O 1
ATOM 908 N N . GLY A 1 109 ? -12.853 2.458 -6.094 1.00 87.19 109 GLY A N 1
ATOM 909 C CA . GLY A 1 109 ? -13.598 1.308 -5.591 1.00 87.19 109 GLY A CA 1
ATOM 910 C C . GLY A 1 109 ? -13.055 0.783 -4.265 1.00 87.19 109 GLY A C 1
ATOM 911 O O . GLY A 1 109 ? -12.817 1.543 -3.330 1.00 87.19 109 GLY A O 1
ATOM 912 N N . HIS A 1 110 ? -12.872 -0.532 -4.164 1.00 94.12 110 HIS A N 1
ATOM 913 C CA . HIS A 1 110 ? -12.501 -1.201 -2.915 1.00 94.12 110 HIS A CA 1
ATOM 914 C C . HIS A 1 110 ? -10.984 -1.198 -2.660 1.00 94.12 110 HIS A C 1
ATOM 916 O O . HIS A 1 110 ? -10.406 -2.190 -2.228 1.00 94.12 110 HIS A O 1
ATOM 922 N N . ARG A 1 111 ? -10.299 -0.094 -2.951 1.00 94.38 111 ARG A N 1
ATOM 923 C CA . ARG A 1 111 ? -8.856 0.041 -2.722 1.00 94.38 111 ARG A CA 1
ATOM 924 C C . ARG A 1 111 ? -8.612 1.009 -1.577 1.00 94.38 111 ARG A C 1
ATOM 926 O O . ARG A 1 111 ? -9.239 2.060 -1.518 1.00 94.38 111 ARG A O 1
ATOM 933 N N . ALA A 1 112 ? -7.715 0.663 -0.667 1.00 95.25 112 ALA A N 1
ATOM 934 C CA . ALA A 1 112 ? -7.273 1.570 0.384 1.00 95.25 112 ALA A CA 1
ATOM 935 C C . ALA A 1 112 ? -5.936 2.197 -0.009 1.00 95.25 112 ALA A C 1
ATOM 937 O O . ALA A 1 112 ? -5.002 1.477 -0.359 1.00 95.25 112 ALA A O 1
ATOM 938 N N . LEU A 1 113 ? -5.820 3.519 0.090 1.00 94.44 113 LEU A N 1
ATOM 939 C CA . LEU A 1 113 ? -4.549 4.218 -0.061 1.00 94.44 113 LEU A CA 1
ATOM 940 C C . LEU A 1 113 ? -3.663 3.949 1.161 1.00 94.44 113 LEU A C 1
ATOM 942 O O . LEU A 1 113 ? -3.994 4.355 2.276 1.00 94.44 113 LEU A O 1
ATOM 946 N N . LEU A 1 114 ? -2.527 3.283 0.950 1.00 95.62 114 LEU A N 1
ATOM 947 C CA . LEU A 1 114 ? -1.521 3.065 1.991 1.00 95.62 114 LEU A CA 1
ATOM 948 C C . LEU A 1 114 ? -0.482 4.181 2.029 1.00 95.62 114 LEU A C 1
ATOM 950 O O . LEU A 1 114 ? 0.076 4.440 3.089 1.00 95.62 114 LEU A O 1
ATOM 954 N N . GLY A 1 115 ? -0.209 4.832 0.901 1.00 95.12 115 GLY A N 1
ATOM 955 C CA . GLY A 1 115 ? 0.865 5.810 0.772 1.00 95.12 115 GLY A CA 1
ATOM 956 C C . GLY A 1 115 ? 1.351 5.907 -0.665 1.00 95.12 115 GLY A C 1
ATOM 957 O O . GLY A 1 115 ? 0.550 5.746 -1.584 1.00 95.12 115 GLY A O 1
ATOM 958 N N . ASP A 1 116 ? 2.641 6.143 -0.856 1.00 95.00 116 ASP A N 1
ATOM 959 C CA . ASP A 1 116 ? 3.214 6.438 -2.164 1.00 95.00 116 ASP A CA 1
ATOM 960 C C . ASP A 1 116 ? 4.727 6.165 -2.229 1.00 95.00 116 ASP A C 1
ATOM 962 O O . ASP A 1 116 ? 5.426 6.085 -1.213 1.00 95.00 116 ASP A O 1
ATOM 966 N N . PHE A 1 117 ? 5.211 5.990 -3.455 1.00 95.06 117 PHE A N 1
ATOM 967 C CA . PHE A 1 117 ? 6.613 6.104 -3.823 1.00 95.06 117 PHE A CA 1
ATOM 968 C C . PHE A 1 117 ? 6.843 7.451 -4.506 1.00 95.06 117 PHE A C 1
ATOM 970 O O . PHE A 1 117 ? 6.170 7.780 -5.485 1.00 95.06 117 PHE A O 1
ATOM 977 N N . GLU A 1 118 ? 7.862 8.174 -4.060 1.00 94.50 118 GLU A N 1
A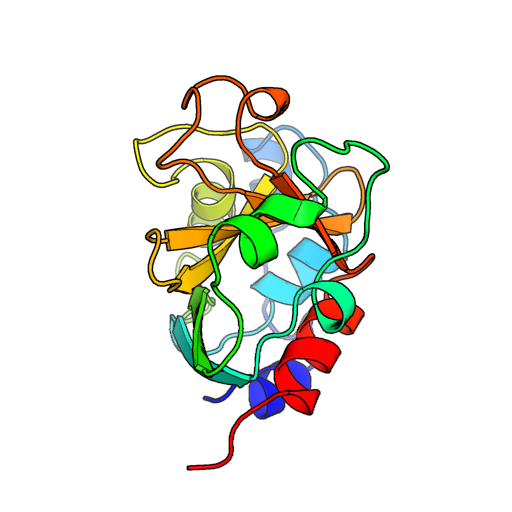TOM 978 C CA . GLU A 1 118 ? 8.297 9.426 -4.674 1.00 94.50 118 GLU A CA 1
ATOM 979 C C . GLU A 1 118 ? 9.378 9.132 -5.720 1.00 94.50 118 GLU A C 1
ATOM 981 O O . GLU A 1 118 ? 10.581 9.076 -5.428 1.00 94.50 118 GLU A O 1
ATOM 986 N N . PHE A 1 119 ? 8.942 8.901 -6.959 1.00 92.19 119 PHE A N 1
ATOM 987 C CA . PHE A 1 119 ? 9.831 8.719 -8.102 1.00 92.19 119 PHE A CA 1
ATOM 988 C C . PHE A 1 119 ? 10.110 10.055 -8.802 1.00 92.19 119 PHE A C 1
ATOM 990 O O . PHE A 1 119 ? 9.448 11.067 -8.591 1.00 92.19 119 PHE A O 1
ATOM 997 N N . LYS A 1 120 ? 11.076 10.070 -9.728 1.00 88.38 120 LYS A N 1
ATOM 998 C CA . LYS A 1 120 ? 11.369 11.276 -10.526 1.00 88.38 120 LYS A CA 1
ATOM 999 C C . LYS A 1 120 ? 10.241 11.683 -11.484 1.00 88.38 120 LYS A C 1
ATOM 1001 O O . LYS A 1 120 ? 10.283 12.787 -12.020 1.00 88.38 120 LYS A O 1
ATOM 1006 N N . ILE A 1 121 ? 9.286 10.786 -11.719 1.00 87.88 121 ILE A N 1
ATOM 1007 C CA . ILE A 1 121 ? 8.083 11.034 -12.521 1.00 87.88 121 ILE A CA 1
ATOM 1008 C C . ILE A 1 121 ? 6.901 11.543 -11.697 1.00 87.88 121 ILE A C 1
ATOM 1010 O O . ILE A 1 121 ? 5.843 11.743 -12.273 1.00 87.88 121 ILE A O 1
ATOM 1014 N N . GLY A 1 122 ? 7.088 11.771 -10.397 1.00 88.31 122 GLY A N 1
ATOM 1015 C CA . GLY A 1 122 ? 6.018 12.151 -9.485 1.00 88.31 122 GLY A CA 1
ATOM 101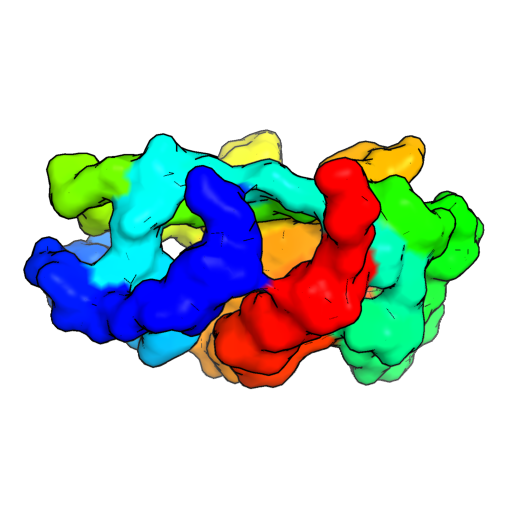6 C C . GLY A 1 122 ? 5.650 11.022 -8.530 1.00 88.31 122 GLY A C 1
ATOM 1017 O O . GLY A 1 122 ? 6.385 10.036 -8.377 1.00 88.31 122 GLY A O 1
ATOM 1018 N N . SER A 1 123 ? 4.508 11.203 -7.874 1.00 90.06 123 SER A N 1
ATOM 1019 C CA . SER A 1 123 ? 4.047 10.310 -6.817 1.00 90.06 123 SER A CA 1
ATOM 1020 C C . SER A 1 123 ? 3.299 9.117 -7.414 1.00 90.06 123 SER A C 1
ATOM 1022 O O . SER A 1 123 ? 2.271 9.268 -8.077 1.00 90.06 123 SER A O 1
ATOM 1024 N N . VAL A 1 124 ? 3.811 7.909 -7.170 1.00 92.31 124 VAL A N 1
ATOM 1025 C CA . VAL A 1 124 ? 3.148 6.652 -7.539 1.00 92.31 124 VAL A CA 1
ATOM 1026 C C . VAL A 1 124 ? 2.496 6.071 -6.295 1.00 92.31 124 VAL A C 1
ATOM 1028 O O . VAL A 1 124 ? 3.175 5.672 -5.350 1.00 92.31 124 VAL A O 1
ATOM 1031 N N . LEU A 1 125 ? 1.170 5.998 -6.301 1.00 93.56 125 LEU A N 1
ATOM 1032 C CA . LEU A 1 125 ? 0.376 5.572 -5.157 1.00 93.56 125 LEU A CA 1
ATOM 1033 C C . LEU A 1 125 ? 0.600 4.093 -4.842 1.00 93.56 125 LEU A C 1
ATOM 1035 O O . LEU A 1 125 ? 0.714 3.265 -5.743 1.00 93.56 125 LEU A O 1
ATOM 1039 N N . ILE A 1 126 ? 0.584 3.767 -3.553 1.00 95.62 126 ILE A N 1
ATOM 1040 C CA . ILE A 1 126 ? 0.618 2.413 -3.002 1.00 95.62 126 ILE A CA 1
ATOM 1041 C C . ILE A 1 126 ? -0.771 2.111 -2.455 1.00 95.62 126 ILE A C 1
ATOM 1043 O O . ILE A 1 126 ? -1.256 2.777 -1.536 1.00 95.62 126 ILE A O 1
ATOM 1047 N N . LEU A 1 127 ? -1.411 1.094 -3.015 1.00 95.12 127 LEU A N 1
ATOM 1048 C CA . LEU A 1 127 ? -2.801 0.753 -2.752 1.00 95.12 127 LEU A CA 1
ATOM 1049 C C . LEU A 1 127 ? -2.896 -0.668 -2.204 1.00 95.12 127 LEU A C 1
ATOM 1051 O O . LEU A 1 127 ? -2.117 -1.538 -2.579 1.00 95.12 127 LEU A O 1
ATOM 1055 N N . LEU A 1 128 ? -3.877 -0.929 -1.350 1.00 96.69 128 LEU A N 1
ATOM 1056 C CA . LEU A 1 128 ? -4.243 -2.278 -0.932 1.00 96.69 128 LEU A CA 1
ATOM 1057 C C . LEU A 1 128 ? -5.622 -2.610 -1.491 1.00 96.69 128 LEU A C 1
ATOM 1059 O O . LEU A 1 128 ? -6.615 -1.973 -1.133 1.00 96.69 128 LEU A O 1
ATOM 1063 N N . ASN A 1 129 ? -5.677 -3.589 -2.387 1.00 95.75 129 ASN A N 1
ATOM 1064 C CA . ASN A 1 129 ? -6.914 -4.047 -2.999 1.00 95.75 129 ASN A CA 1
ATOM 1065 C C . ASN A 1 129 ? -7.670 -4.944 -2.017 1.00 95.75 129 ASN A C 1
ATOM 1067 O O . ASN A 1 129 ? -7.209 -6.025 -1.659 1.00 95.75 129 ASN A O 1
ATOM 1071 N N . ASN A 1 130 ? -8.838 -4.494 -1.572 1.00 96.56 130 ASN A N 1
ATOM 1072 C CA . ASN A 1 130 ? -9.645 -5.216 -0.600 1.00 96.56 130 ASN A CA 1
ATOM 1073 C C . ASN A 1 130 ? -10.244 -6.513 -1.160 1.00 96.56 130 ASN A C 1
ATOM 1075 O O . ASN A 1 130 ? -10.473 -7.448 -0.399 1.00 96.56 130 ASN A O 1
ATOM 1079 N N . ASP A 1 131 ? -10.492 -6.585 -2.468 1.00 95.62 131 ASP A N 1
ATOM 1080 C CA . ASP A 1 131 ? -11.100 -7.762 -3.090 1.00 95.62 131 ASP A CA 1
ATOM 1081 C C . ASP A 1 131 ? -10.078 -8.896 -3.273 1.00 95.62 131 ASP A C 1
ATOM 1083 O O . ASP A 1 131 ? -10.431 -10.071 -3.167 1.00 95.62 131 ASP A O 1
ATOM 1087 N N . SER A 1 132 ? -8.809 -8.556 -3.534 1.00 94.38 132 SER A N 1
ATOM 1088 C CA . SER A 1 132 ? -7.735 -9.533 -3.786 1.00 94.38 132 SER A CA 1
ATOM 1089 C C . SER A 1 132 ? -6.707 -9.671 -2.658 1.00 94.38 132 SER A C 1
ATOM 1091 O O . SER A 1 132 ? -5.897 -10.596 -2.697 1.00 94.38 132 SER A O 1
ATOM 1093 N N . CYS A 1 133 ? -6.712 -8.763 -1.677 1.00 93.62 133 CYS A N 1
ATOM 1094 C CA . CYS A 1 133 ? -5.660 -8.568 -0.666 1.00 93.62 133 CYS A CA 1
ATOM 1095 C C . CYS A 1 133 ? -4.273 -8.222 -1.236 1.00 93.62 133 CYS A C 1
ATOM 1097 O O . CYS A 1 133 ? -3.284 -8.230 -0.505 1.00 93.62 133 CYS A O 1
ATOM 1099 N N . GLN A 1 134 ? -4.168 -7.918 -2.530 1.00 96.06 134 GLN A N 1
ATOM 1100 C CA . GLN A 1 134 ? -2.890 -7.580 -3.145 1.00 96.06 134 GLN A CA 1
ATOM 1101 C C . GLN A 1 134 ? -2.519 -6.128 -2.857 1.00 96.06 134 GLN A C 1
ATOM 1103 O O . GLN A 1 134 ? -3.378 -5.244 -2.824 1.00 96.06 134 GLN A O 1
ATOM 1108 N N . VAL A 1 135 ? -1.221 -5.878 -2.697 1.00 97.12 135 VAL A N 1
ATOM 1109 C CA . VAL A 1 135 ? -0.683 -4.517 -2.702 1.00 97.12 135 VAL A CA 1
ATOM 1110 C C . VAL A 1 135 ? -0.374 -4.147 -4.144 1.00 97.12 135 VAL A C 1
ATOM 1112 O O . VAL A 1 135 ? 0.355 -4.864 -4.830 1.00 97.12 135 VAL A O 1
ATOM 1115 N N . GLU A 1 136 ? -0.924 -3.034 -4.595 1.00 95.31 136 GLU A N 1
ATOM 1116 C CA . GLU A 1 136 ? -0.863 -2.524 -5.959 1.00 95.31 136 GLU A CA 1
ATOM 1117 C C . GLU A 1 136 ? -0.151 -1.170 -5.988 1.00 95.31 136 GLU A C 1
ATOM 1119 O O . GLU A 1 136 ? -0.069 -0.471 -4.977 1.00 95.31 136 GLU A O 1
ATOM 1124 N N . TRP A 1 137 ? 0.356 -0.796 -7.158 1.00 93.44 137 TRP A N 1
ATOM 1125 C CA . TRP A 1 137 ? 0.830 0.552 -7.435 1.00 93.44 137 TRP A CA 1
ATOM 1126 C C . TRP A 1 137 ? -0.010 1.184 -8.541 1.00 93.44 137 TRP A C 1
ATOM 1128 O O . TRP A 1 137 ? -0.523 0.477 -9.411 1.00 93.44 137 TRP A O 1
ATOM 1138 N N . MET A 1 138 ? -0.139 2.508 -8.516 1.00 91.00 138 MET A N 1
ATOM 1139 C CA . MET A 1 138 ? -0.811 3.262 -9.571 1.00 91.00 138 MET A CA 1
ATOM 1140 C C . MET A 1 138 ? -0.182 4.643 -9.743 1.00 91.00 138 MET A C 1
ATOM 1142 O O . MET A 1 138 ? 0.013 5.369 -8.773 1.00 91.00 138 MET A O 1
ATOM 1146 N N . ASP A 1 139 ? 0.088 5.019 -10.984 1.00 89.69 139 ASP A N 1
ATOM 1147 C CA . ASP A 1 139 ? 0.507 6.364 -11.365 1.00 89.69 139 ASP A CA 1
ATOM 1148 C C . ASP A 1 139 ? -0.709 7.142 -11.888 1.00 89.69 139 ASP A C 1
ATOM 1150 O O . ASP A 1 139 ? -1.215 6.865 -12.976 1.00 89.69 139 ASP A O 1
ATOM 1154 N N . CYS A 1 140 ? -1.207 8.098 -11.101 1.00 80.56 140 CYS A N 1
ATOM 1155 C CA . CYS A 1 140 ? -2.342 8.936 -11.492 1.00 80.56 140 CYS A CA 1
ATOM 1156 C C . CYS A 1 140 ? -1.937 10.196 -12.271 1.00 80.56 140 CYS A C 1
ATOM 1158 O O . CYS A 1 140 ? -2.809 10.862 -12.822 1.00 80.56 140 CYS A O 1
ATOM 1160 N N . GLU A 1 141 ? -0.650 10.555 -12.320 1.00 75.44 141 GLU A N 1
ATOM 1161 C CA . GLU A 1 141 ? -0.208 11.801 -12.964 1.00 75.44 141 GLU A CA 1
ATOM 1162 C C . GLU A 1 141 ? -0.225 11.703 -14.496 1.00 75.44 141 GLU A C 1
ATOM 1164 O O . GLU A 1 141 ? -0.375 12.713 -15.186 1.00 75.44 141 GLU A O 1
ATOM 1169 N N . TYR A 1 142 ? -0.137 10.483 -15.033 1.00 68.75 142 TYR A N 1
ATOM 1170 C CA . TYR A 1 142 ? -0.074 10.214 -16.473 1.00 68.75 142 TYR A CA 1
ATOM 1171 C C . TYR A 1 142 ? -1.299 9.478 -17.045 1.00 68.75 142 TYR A C 1
ATOM 1173 O O . TYR A 1 142 ? -1.289 9.111 -18.224 1.00 68.75 142 TYR A O 1
ATOM 1181 N N . GLY A 1 143 ? -2.352 9.259 -16.251 1.00 61.31 143 GLY A N 1
ATOM 1182 C CA . GLY A 1 143 ? -3.556 8.534 -16.669 1.00 61.31 143 GLY A CA 1
ATOM 1183 C C . GLY A 1 143 ? -4.855 9.346 -16.611 1.00 61.31 143 GLY A C 1
ATOM 1184 O O . GLY A 1 143 ? -4.859 10.568 -16.456 1.00 61.31 143 GLY A O 1
ATOM 1185 N N . TYR A 1 144 ? -5.983 8.657 -16.799 1.00 67.94 144 TYR A N 1
ATOM 1186 C CA . TYR A 1 144 ? -7.318 9.238 -16.664 1.00 67.94 144 TYR A CA 1
ATOM 1187 C C . TYR A 1 144 ? -7.819 9.008 -15.236 1.00 67.94 144 TYR A C 1
ATOM 1189 O O . TYR A 1 144 ? -8.106 7.879 -14.835 1.00 67.94 144 TYR A O 1
ATOM 1197 N N . PHE A 1 145 ? -7.918 10.092 -14.466 1.00 67.56 145 PHE A N 1
ATOM 1198 C CA . PHE A 1 145 ? -8.194 10.071 -13.027 1.00 67.56 145 PHE A CA 1
ATOM 1199 C C . PHE A 1 145 ? -9.473 9.322 -12.614 1.00 67.56 145 PHE A C 1
ATOM 1201 O O . PHE A 1 145 ? -9.598 8.976 -11.443 1.00 67.56 145 PHE A O 1
ATOM 1208 N N . ASP A 1 146 ? -10.417 9.067 -13.521 1.00 71.19 146 ASP A N 1
ATOM 1209 C CA . ASP A 1 146 ? -11.707 8.468 -13.161 1.00 71.19 146 ASP A CA 1
ATOM 1210 C C . ASP A 1 146 ? -11.745 6.939 -13.340 1.00 71.19 146 ASP A C 1
ATOM 1212 O O . ASP A 1 146 ? -12.646 6.287 -12.810 1.00 71.19 146 ASP A O 1
ATOM 1216 N N . VAL A 1 147 ? -10.804 6.343 -14.089 1.00 80.00 147 VAL A N 1
ATOM 1217 C CA . VAL A 1 147 ? -10.851 4.915 -14.457 1.00 80.00 147 VAL A CA 1
ATOM 1218 C C . VAL A 1 147 ? -9.523 4.226 -14.153 1.00 80.00 147 VAL A C 1
ATOM 1220 O O . VAL A 1 147 ? -8.524 4.456 -14.827 1.00 80.00 147 VAL A O 1
ATOM 1223 N N . TYR A 1 148 ? -9.518 3.325 -13.164 1.00 83.75 148 TYR A N 1
ATOM 1224 C CA . TYR A 1 148 ? -8.307 2.640 -12.677 1.00 83.75 148 TYR A CA 1
ATOM 1225 C C . TYR A 1 148 ? -7.489 1.999 -13.809 1.00 83.75 148 TYR A C 1
ATOM 1227 O O . TYR A 1 148 ? -6.309 2.297 -13.963 1.00 83.75 148 TYR A O 1
ATOM 1235 N N . ASP A 1 149 ? -8.137 1.187 -14.650 1.00 82.25 149 ASP A N 1
ATOM 1236 C CA . ASP A 1 149 ? -7.484 0.400 -15.709 1.00 82.25 149 ASP A CA 1
ATOM 1237 C C . ASP A 1 149 ? -6.875 1.249 -16.843 1.00 82.25 149 ASP A C 1
ATOM 1239 O O . ASP A 1 149 ? -6.104 0.746 -17.672 1.00 82.25 149 ASP A O 1
ATOM 1243 N N . GLU A 1 150 ? -7.220 2.538 -16.898 1.00 83.62 150 GLU A N 1
ATOM 1244 C CA . GLU A 1 150 ? -6.648 3.495 -17.846 1.00 83.62 150 GLU A CA 1
ATOM 1245 C C . GLU A 1 150 ? -5.365 4.154 -17.316 1.00 83.62 150 GLU A C 1
ATOM 1247 O O . GLU A 1 150 ? -4.568 4.666 -18.107 1.00 83.62 150 GLU A O 1
ATOM 1252 N N . ASN A 1 151 ? -5.113 4.088 -16.006 1.00 86.19 151 ASN A N 1
ATOM 1253 C CA . ASN A 1 151 ? -3.880 4.568 -15.386 1.00 86.19 151 ASN A CA 1
ATOM 1254 C C . ASN A 1 151 ? -2.787 3.491 -15.452 1.00 86.19 151 ASN A C 1
ATOM 1256 O O . ASN A 1 151 ? -3.104 2.301 -15.358 1.00 86.19 151 ASN A O 1
ATOM 1260 N N . PRO A 1 152 ? -1.500 3.860 -15.585 1.00 88.31 152 PRO A N 1
ATOM 1261 C CA . PRO A 1 152 ? -0.413 2.928 -15.321 1.00 88.31 152 PRO A CA 1
ATOM 1262 C C . PRO A 1 152 ? -0.539 2.339 -13.920 1.00 88.31 152 PRO A C 1
ATOM 1264 O O . PRO A 1 152 ? -0.608 3.065 -12.931 1.00 88.31 152 PRO A O 1
ATOM 1267 N N . ASN A 1 153 ? -0.617 1.015 -13.847 1.00 90.81 153 ASN A N 1
ATOM 1268 C CA . ASN A 1 153 ? -0.816 0.295 -12.601 1.00 90.81 153 ASN A CA 1
ATOM 1269 C C . ASN A 1 153 ? -0.207 -1.107 -12.665 1.00 90.81 153 ASN A C 1
ATOM 1271 O O . ASN A 1 153 ? 0.122 -1.619 -13.740 1.00 90.81 153 ASN A O 1
ATOM 1275 N N . GLY A 1 154 ? -0.087 -1.735 -11.500 1.00 91.75 154 GLY A N 1
ATOM 1276 C CA . GLY A 1 154 ? 0.326 -3.125 -11.394 1.00 91.75 154 GLY A CA 1
ATOM 1277 C C . GLY A 1 154 ? 0.357 -3.627 -9.957 1.00 91.75 154 GLY A C 1
ATOM 1278 O O . GLY A 1 154 ? -0.036 -2.938 -9.019 1.00 91.75 154 GLY A O 1
ATOM 1279 N N . VAL A 1 155 ? 0.850 -4.852 -9.776 1.00 94.06 155 VAL A N 1
ATOM 1280 C CA . VAL A 1 155 ? 0.925 -5.506 -8.462 1.00 94.06 155 VAL A CA 1
ATOM 1281 C C . VAL A 1 155 ? 2.330 -5.360 -7.886 1.00 94.06 155 VAL A C 1
ATOM 1283 O O . VAL A 1 155 ? 3.315 -5.671 -8.547 1.00 94.06 155 VAL A O 1
ATOM 1286 N N . ILE A 1 156 ? 2.434 -4.947 -6.628 1.00 95.06 156 ILE A N 1
ATOM 1287 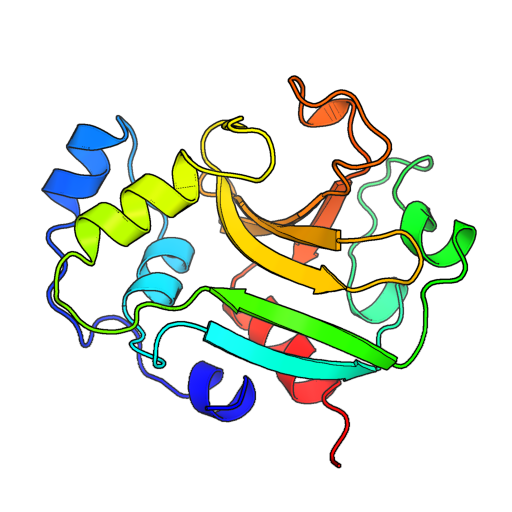C CA . ILE A 1 156 ? 3.680 -4.932 -5.853 1.00 95.06 156 ILE A CA 1
ATOM 1288 C C . ILE A 1 156 ? 3.855 -6.279 -5.142 1.00 95.06 156 ILE A C 1
ATOM 1290 O O . ILE A 1 156 ? 4.894 -6.936 -5.241 1.00 95.06 156 ILE A O 1
ATOM 1294 N N . ALA A 1 157 ? 2.824 -6.726 -4.426 1.00 95.56 157 ALA A N 1
ATOM 1295 C CA . ALA A 1 157 ? 2.885 -7.906 -3.570 1.00 95.56 157 ALA A CA 1
ATOM 1296 C C . ALA A 1 157 ? 1.530 -8.618 -3.496 1.00 95.56 157 ALA A C 1
ATOM 1298 O O . ALA A 1 157 ? 0.484 -8.004 -3.681 1.00 95.56 157 ALA A O 1
ATOM 1299 N N . ASN A 1 158 ? 1.541 -9.923 -3.211 1.00 95.19 158 ASN A N 1
ATOM 1300 C CA . ASN A 1 158 ? 0.310 -10.706 -3.055 1.00 95.19 158 ASN A CA 1
ATOM 1301 C C . ASN A 1 158 ? -0.310 -10.580 -1.657 1.00 95.19 158 ASN A C 1
ATOM 1303 O O . ASN A 1 158 ? -1.398 -11.100 -1.443 1.00 95.19 158 ASN A O 1
ATOM 1307 N N . SER A 1 159 ? 0.396 -9.951 -0.720 1.00 95.75 159 SER A N 1
ATOM 1308 C CA . SER A 1 159 ? -0.086 -9.661 0.625 1.00 95.75 159 SER A CA 1
ATOM 1309 C C . SER A 1 159 ? 0.626 -8.443 1.201 1.00 95.75 159 SER A C 1
ATOM 1311 O O . SER A 1 159 ? 1.710 -8.058 0.743 1.00 95.75 159 SER A O 1
ATOM 1313 N N . LEU A 1 160 ? 0.049 -7.875 2.257 1.00 96.12 160 LEU A N 1
ATOM 1314 C CA . LEU A 1 160 ? 0.672 -6.813 3.039 1.00 96.12 160 LEU A CA 1
ATOM 1315 C C . LEU A 1 160 ? 2.026 -7.250 3.610 1.00 96.12 160 LEU A C 1
ATOM 1317 O O . LEU A 1 160 ? 2.977 -6.474 3.583 1.00 96.12 160 LEU A O 1
ATOM 1321 N N . GLN A 1 161 ? 2.126 -8.480 4.123 1.00 95.44 161 GLN A N 1
ATOM 1322 C CA . GLN A 1 161 ? 3.367 -8.969 4.728 1.00 95.44 161 GLN A CA 1
ATOM 1323 C C . GLN A 1 161 ? 4.503 -9.032 3.700 1.00 95.44 161 GLN A C 1
ATO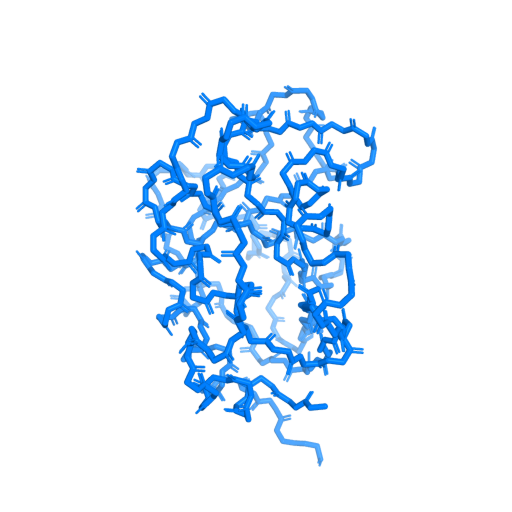M 1325 O O . GLN A 1 161 ? 5.581 -8.508 3.958 1.00 95.44 161 GLN A O 1
ATOM 1330 N N . GLU A 1 162 ? 4.242 -9.585 2.507 1.00 95.75 162 GLU A N 1
ATOM 1331 C CA . GLU A 1 162 ? 5.236 -9.635 1.426 1.00 95.75 162 GLU A CA 1
ATOM 1332 C C . GLU A 1 162 ? 5.702 -8.221 1.038 1.00 95.75 162 GLU A C 1
ATOM 1334 O O . GLU A 1 162 ? 6.888 -7.996 0.801 1.00 95.75 162 GLU A O 1
ATOM 1339 N N . PHE A 1 163 ? 4.788 -7.249 0.998 1.00 95.94 163 PHE A N 1
ATOM 1340 C CA . PHE A 1 163 ? 5.136 -5.856 0.725 1.00 95.94 163 PHE A CA 1
ATOM 1341 C C . PHE A 1 163 ? 6.036 -5.239 1.805 1.00 95.94 163 PHE A C 1
ATOM 1343 O O . PHE A 1 163 ? 7.049 -4.615 1.477 1.00 95.94 163 PHE A O 1
ATOM 1350 N N . LEU A 1 164 ? 5.691 -5.412 3.084 1.00 94.94 164 LEU A N 1
ATOM 1351 C CA . LEU A 1 164 ? 6.477 -4.870 4.195 1.00 94.94 164 LEU A CA 1
ATOM 1352 C C . LEU A 1 164 ? 7.867 -5.514 4.274 1.00 94.94 164 LEU A C 1
ATOM 1354 O O . LEU A 1 164 ? 8.845 -4.804 4.513 1.00 94.94 164 LEU A O 1
ATOM 1358 N N . ASP A 1 165 ? 7.968 -6.818 4.004 1.00 94.62 165 ASP A N 1
ATOM 1359 C CA . ASP A 1 165 ? 9.242 -7.539 3.933 1.00 94.62 165 ASP A CA 1
ATOM 1360 C C . ASP A 1 165 ? 10.120 -6.989 2.799 1.00 94.62 165 ASP A C 1
ATOM 1362 O O . ASP A 1 165 ? 11.271 -6.625 3.038 1.00 94.62 165 ASP A O 1
ATOM 1366 N N . LYS A 1 166 ? 9.561 -6.792 1.593 1.00 93.56 166 LYS A N 1
ATOM 1367 C CA . LYS A 1 166 ? 10.278 -6.154 0.471 1.00 93.56 166 LYS A CA 1
ATOM 1368 C C . LYS A 1 166 ? 10.828 -4.777 0.843 1.00 93.56 166 LYS A C 1
ATOM 1370 O O . LYS A 1 166 ? 11.975 -4.467 0.517 1.00 93.56 166 LYS A O 1
ATOM 1375 N N . CYS A 1 167 ? 10.026 -3.949 1.510 1.00 92.62 167 CYS A N 1
ATOM 1376 C CA . CYS A 1 167 ? 10.449 -2.611 1.920 1.00 92.62 167 CYS A CA 1
ATOM 1377 C C . CYS A 1 167 ? 11.560 -2.661 2.979 1.00 92.62 167 CYS A C 1
ATOM 1379 O O . CYS A 1 167 ? 12.522 -1.898 2.893 1.00 92.62 167 CYS A O 1
ATOM 1381 N N . ALA A 1 168 ? 11.457 -3.572 3.950 1.00 91.88 168 ALA A N 1
ATOM 1382 C CA . ALA A 1 168 ? 12.466 -3.749 4.988 1.00 91.88 168 ALA A CA 1
ATOM 1383 C C . ALA A 1 168 ? 13.797 -4.285 4.428 1.00 91.88 168 ALA A C 1
ATOM 1385 O O . ALA A 1 168 ? 14.856 -3.779 4.801 1.00 91.88 168 ALA A O 1
ATOM 1386 N N . ASP A 1 169 ? 13.748 -5.254 3.511 1.00 90.75 169 ASP A N 1
ATOM 1387 C CA . ASP A 1 169 ? 14.927 -5.899 2.918 1.00 90.75 169 ASP A CA 1
ATOM 1388 C C . ASP A 1 169 ? 15.711 -4.973 1.980 1.00 90.75 169 ASP A C 1
ATOM 1390 O O . ASP A 1 169 ? 16.931 -5.089 1.856 1.00 90.75 169 ASP A O 1
ATOM 1394 N N . ASN A 1 170 ? 15.023 -4.036 1.322 1.00 87.75 170 ASN A N 1
ATOM 1395 C CA . ASN A 1 170 ? 15.632 -3.091 0.381 1.00 87.75 170 ASN A CA 1
ATOM 1396 C C . ASN A 1 170 ? 15.891 -1.710 0.999 1.00 87.75 170 ASN A C 1
ATOM 1398 O O . ASN A 1 170 ? 16.235 -0.765 0.285 1.00 87.75 170 ASN A O 1
ATOM 1402 N N . ARG A 1 171 ? 15.728 -1.569 2.316 1.00 85.31 171 ARG A N 1
ATOM 1403 C CA . ARG A 1 171 ? 16.022 -0.333 3.040 1.00 85.31 171 ARG A CA 1
ATOM 1404 C C . ARG A 1 171 ? 17.482 0.074 2.842 1.00 85.31 171 ARG A C 1
ATOM 1406 O O . ARG A 1 171 ? 18.398 -0.735 2.974 1.00 85.31 171 ARG A O 1
ATOM 1413 N N . VAL A 1 172 ? 17.709 1.361 2.599 1.00 81.81 172 VAL A N 1
ATOM 1414 C CA . VAL A 1 172 ? 19.055 1.938 2.617 1.00 81.81 172 VAL A CA 1
ATOM 1415 C C . VAL A 1 172 ? 19.349 2.409 4.037 1.00 81.81 172 VAL A C 1
ATOM 1417 O O . VAL A 1 172 ? 18.720 3.350 4.517 1.00 81.81 172 VAL A O 1
ATOM 1420 N N . GLU A 1 173 ? 20.292 1.762 4.724 1.00 72.69 173 GLU A N 1
ATOM 1421 C CA . GLU A 1 173 ? 20.797 2.294 5.993 1.00 72.69 173 GLU A CA 1
ATOM 1422 C C . GLU A 1 173 ? 21.554 3.599 5.716 1.00 72.69 173 GLU A C 1
ATOM 1424 O O . GLU A 1 173 ? 22.446 3.639 4.862 1.00 72.69 173 GLU A O 1
ATOM 1429 N N . VAL A 1 174 ? 21.140 4.671 6.392 1.00 57.69 174 VAL A N 1
ATOM 1430 C CA . VAL A 1 174 ? 21.768 5.998 6.328 1.00 57.69 174 VAL A CA 1
ATOM 1431 C C . VAL A 1 174 ? 22.665 6.184 7.538 1.00 57.69 174 VAL A C 1
ATOM 1433 O O . VAL A 1 174 ? 22.190 5.877 8.656 1.00 57.69 174 VAL A O 1
#

Foldseek 3Di:
DALVVQLPDFFPPADDPQVVLCVVLVHHFAPQLRRQARGADQFKHKFKFQDDLVLFFDDPVPVVQSCVCVVVVFGGIKMWMFGYHNDNVCSSVVQSCQQQPDVPREGARQKGFGTFIQTPVGTWTWIQRRVQQFIKIWDPVPADNHYRVRTRMGTRGSHNSRNSVSRVVRGDDD

Organism: NCBI:txid36845